Protein AF-A0A2W4KIS3-F1 (afdb_monomer_lite)

Secondary structure (DSSP, 8-state):
-PPPPHHHHHHHHHHHHHHHHHHHHHHHHHHHH-TTS-HHHHHHHHHHHHHHHIIIIIHHHHHHHHHHHHHHHHHT--

Radius of gyration: 17.49 Å; chains: 1; bounding box: 41×23×46 Å

Foldseek 3Di:
DDDFDPVLVVVLVVLVVVLVVVLVVVLVVCCVVCVVDDPVNSVVVSVVSVVVCCVPPVVVSVVVSVVVVVVCVVVVPD

Structure (mmCIF, N/CA/C/O backbone):
data_AF-A0A2W4KIS3-F1
#
_entry.id   AF-A0A2W4KIS3-F1
#
loop_
_atom_site.group_PDB
_atom_site.id
_atom_site.type_symbol
_atom_site.label_atom_id
_atom_site.label_alt_id
_atom_site.label_comp_id
_atom_site.label_asym_id
_atom_site.label_entity_id
_atom_site.label_seq_id
_atom_site.pdbx_PDB_ins_code
_atom_site.Cartn_x
_atom_site.Cartn_y
_atom_site.Cartn_z
_atom_site.occupancy
_atom_site.B_iso_or_equiv
_atom_site.auth_seq_id
_atom_site.auth_comp_id
_atom_site.auth_asym_id
_atom_site.auth_atom_id
_atom_site.pdbx_PDB_model_num
ATOM 1 N N . MET A 1 1 ? 21.414 -13.892 -14.245 1.00 54.34 1 MET A N 1
ATOM 2 C CA . MET A 1 1 ? 20.576 -12.697 -13.999 1.00 54.34 1 MET A CA 1
ATOM 3 C C . MET A 1 1 ? 21.464 -11.482 -14.179 1.00 54.34 1 MET A C 1
ATOM 5 O O . MET A 1 1 ? 22.495 -11.439 -13.522 1.00 54.34 1 MET A O 1
ATOM 9 N N . ALA A 1 2 ? 21.133 -10.566 -15.092 1.00 53.41 2 ALA A N 1
ATOM 10 C CA . ALA A 1 2 ? 21.832 -9.282 -15.158 1.00 53.41 2 ALA A CA 1
ATOM 11 C C . ALA A 1 2 ? 21.496 -8.465 -13.892 1.00 53.41 2 ALA A C 1
ATOM 13 O O . ALA A 1 2 ? 20.374 -8.595 -13.393 1.00 53.41 2 ALA A O 1
ATOM 14 N N . PRO A 1 3 ? 22.444 -7.700 -13.328 1.00 56.06 3 PRO A N 1
ATOM 15 C CA . PRO A 1 3 ? 22.165 -6.832 -12.191 1.00 56.06 3 PRO A CA 1
ATOM 16 C C . PRO A 1 3 ? 21.211 -5.710 -12.614 1.00 56.06 3 PRO A C 1
ATOM 18 O O . PRO A 1 3 ? 21.382 -5.136 -13.689 1.00 56.06 3 PRO A O 1
ATOM 21 N N . ALA A 1 4 ? 20.226 -5.410 -11.763 1.00 64.81 4 ALA A N 1
ATOM 22 C CA . ALA A 1 4 ? 19.327 -4.277 -11.956 1.00 64.81 4 ALA A CA 1
ATOM 23 C C . ALA A 1 4 ? 20.136 -2.972 -12.025 1.00 64.81 4 ALA A C 1
ATOM 25 O O . ALA A 1 4 ? 21.104 -2.794 -11.279 1.00 64.81 4 ALA A O 1
ATOM 26 N N . HIS A 1 5 ? 19.743 -2.063 -12.917 1.00 66.56 5 HIS A N 1
ATOM 27 C CA . HIS A 1 5 ? 20.403 -0.770 -13.080 1.00 66.56 5 HIS A CA 1
ATOM 28 C C . HIS A 1 5 ? 20.403 0.019 -11.750 1.00 66.56 5 HIS A C 1
ATOM 30 O O . HIS A 1 5 ? 19.344 0.152 -11.130 1.00 66.56 5 HIS A O 1
ATOM 36 N N . PRO A 1 6 ? 21.540 0.587 -11.302 1.00 73.69 6 PRO A N 1
ATOM 37 C CA . PRO A 1 6 ? 21.661 1.203 -9.975 1.00 73.69 6 PRO A CA 1
ATOM 38 C C . PRO A 1 6 ? 20.643 2.326 -9.729 1.00 73.69 6 PRO A C 1
ATOM 40 O O . PRO A 1 6 ? 20.033 2.363 -8.666 1.00 73.69 6 PRO A O 1
ATOM 43 N N . ALA A 1 7 ? 20.374 3.169 -10.732 1.00 74.75 7 ALA A N 1
ATOM 44 C CA . ALA A 1 7 ? 19.368 4.232 -10.616 1.00 74.75 7 ALA A CA 1
ATOM 45 C C . ALA A 1 7 ? 17.924 3.702 -10.487 1.00 74.75 7 ALA A C 1
ATOM 47 O O . ALA A 1 7 ? 17.076 4.348 -9.880 1.00 74.75 7 ALA A O 1
ATOM 48 N N . ALA A 1 8 ? 17.629 2.523 -11.045 1.00 73.94 8 ALA A N 1
ATOM 49 C CA . ALA A 1 8 ? 16.307 1.909 -10.929 1.00 73.94 8 ALA A CA 1
ATOM 50 C C . ALA A 1 8 ? 16.106 1.296 -9.534 1.00 73.94 8 ALA A C 1
ATOM 52 O O . ALA A 1 8 ? 15.041 1.425 -8.933 1.00 73.94 8 ALA A O 1
ATOM 53 N N . GLU A 1 9 ? 17.162 0.698 -8.979 1.00 79.06 9 GLU A N 1
ATOM 54 C CA . GLU A 1 9 ? 17.183 0.191 -7.607 1.00 79.06 9 GLU A CA 1
ATOM 55 C C . GLU A 1 9 ? 17.081 1.323 -6.568 1.00 79.06 9 GLU A C 1
ATOM 57 O O . GLU A 1 9 ? 16.384 1.168 -5.564 1.00 79.06 9 GLU A O 1
ATOM 62 N N . GLU A 1 10 ? 17.724 2.466 -6.818 1.00 84.38 10 GLU A N 1
ATOM 63 C CA . GLU A 1 10 ? 17.594 3.684 -6.007 1.00 84.38 10 GLU A CA 1
ATOM 64 C C . GLU A 1 10 ? 16.162 4.230 -6.047 1.00 84.38 10 GLU A C 1
ATOM 66 O O . GLU A 1 10 ? 15.513 4.317 -5.005 1.00 84.38 10 GLU A O 1
ATOM 71 N N . LEU A 1 11 ? 15.603 4.440 -7.246 1.00 81.94 11 LEU A N 1
ATOM 72 C CA . LEU A 1 11 ? 14.210 4.863 -7.415 1.00 81.94 11 LEU A CA 1
ATOM 73 C C . LEU A 1 11 ? 13.227 3.907 -6.723 1.00 81.94 11 LEU A C 1
ATOM 75 O O . LEU A 1 11 ? 12.261 4.341 -6.095 1.00 81.94 11 LEU A O 1
ATOM 79 N N . ARG A 1 12 ? 13.464 2.593 -6.807 1.00 82.31 12 ARG A N 1
ATOM 80 C CA . ARG A 1 12 ? 12.643 1.578 -6.139 1.00 82.31 12 ARG A CA 1
ATOM 81 C C . ARG A 1 12 ? 12.692 1.722 -4.621 1.00 82.31 12 ARG A C 1
ATOM 83 O O . ARG A 1 12 ? 11.650 1.592 -3.978 1.00 82.31 12 ARG A O 1
ATOM 90 N N . ARG A 1 13 ? 13.872 1.962 -4.042 1.00 86.25 13 ARG A N 1
ATOM 91 C CA . ARG A 1 13 ? 14.032 2.162 -2.593 1.00 86.25 13 ARG A CA 1
ATOM 92 C C . ARG A 1 13 ? 13.354 3.438 -2.130 1.00 86.25 13 ARG A C 1
ATOM 94 O O . ARG A 1 13 ? 12.581 3.364 -1.178 1.00 86.25 13 ARG A O 1
ATOM 101 N N . ASP A 1 14 ? 13.577 4.544 -2.825 1.00 89.31 14 ASP A N 1
ATOM 102 C CA . ASP A 1 14 ? 12.978 5.836 -2.486 1.00 89.31 14 ASP A CA 1
ATOM 103 C C . ASP A 1 14 ? 11.454 5.764 -2.543 1.00 89.31 14 ASP A C 1
ATOM 105 O O . ASP A 1 14 ? 10.760 6.198 -1.624 1.00 89.31 14 ASP A O 1
ATOM 109 N N . MET A 1 15 ? 10.923 5.115 -3.579 1.00 87.00 15 MET A N 1
ATOM 110 C CA . MET A 1 15 ? 9.490 4.908 -3.738 1.00 87.00 15 MET A CA 1
ATOM 111 C C . MET A 1 15 ? 8.912 4.006 -2.637 1.00 87.00 15 MET A C 1
ATOM 113 O O . MET A 1 15 ? 7.869 4.326 -2.068 1.00 87.00 15 MET A O 1
ATOM 117 N N . CYS A 1 16 ? 9.592 2.909 -2.278 1.00 88.38 16 CYS A N 1
ATOM 118 C CA . CYS A 1 16 ? 9.186 2.064 -1.151 1.00 88.38 16 CYS A CA 1
ATOM 119 C C . CYS A 1 16 ? 9.199 2.829 0.182 1.00 88.38 16 CYS A C 1
ATOM 121 O O . CYS A 1 16 ? 8.263 2.691 0.972 1.00 88.38 16 CYS A O 1
ATOM 123 N N . ALA A 1 17 ? 10.239 3.627 0.434 1.00 90.62 17 ALA A N 1
ATOM 124 C CA . ALA A 1 17 ? 10.365 4.417 1.653 1.00 90.62 17 ALA A CA 1
ATOM 125 C C . ALA A 1 17 ? 9.239 5.453 1.742 1.00 90.62 17 ALA A C 1
ATOM 127 O O . ALA A 1 17 ? 8.519 5.499 2.738 1.00 90.62 17 ALA A O 1
ATOM 128 N N . HIS A 1 18 ? 9.015 6.205 0.662 1.00 91.69 18 HIS A N 1
ATOM 129 C CA . HIS A 1 18 ? 7.961 7.210 0.598 1.00 91.69 18 HIS A CA 1
ATOM 130 C C . HIS A 1 18 ? 6.570 6.610 0.834 1.00 91.69 18 HIS A C 1
ATOM 132 O O . HIS A 1 18 ? 5.794 7.128 1.634 1.00 91.69 18 HIS A O 1
ATOM 138 N N . VAL A 1 19 ? 6.256 5.484 0.187 1.00 91.44 19 VAL A N 1
ATOM 139 C CA . VAL A 1 19 ? 4.946 4.844 0.352 1.00 91.44 19 VAL A CA 1
ATOM 140 C C . VAL A 1 19 ? 4.754 4.281 1.753 1.00 91.44 19 VAL A C 1
ATOM 142 O O . VAL A 1 19 ? 3.657 4.400 2.293 1.00 91.44 19 VAL A O 1
ATOM 145 N N . THR A 1 20 ? 5.804 3.725 2.361 1.00 92.00 20 THR A N 1
ATOM 146 C CA . THR A 1 20 ? 5.756 3.291 3.765 1.00 92.00 20 THR A CA 1
ATOM 147 C C . THR A 1 20 ? 5.342 4.450 4.665 1.00 92.00 20 THR A C 1
ATOM 149 O O . THR A 1 20 ? 4.369 4.327 5.406 1.00 92.00 20 THR A O 1
ATOM 152 N N . THR A 1 21 ? 6.003 5.604 4.528 1.00 94.81 21 THR A N 1
ATOM 153 C CA . THR A 1 21 ? 5.670 6.804 5.304 1.00 94.81 21 THR A CA 1
ATOM 154 C C . THR A 1 21 ? 4.223 7.243 5.084 1.00 94.81 21 THR A C 1
ATOM 156 O O . THR A 1 21 ? 3.505 7.491 6.049 1.00 94.81 21 THR A O 1
ATOM 159 N N . VAL A 1 22 ? 3.752 7.285 3.834 1.00 92.94 22 VAL A N 1
ATOM 160 C CA . VAL A 1 22 ? 2.364 7.673 3.529 1.00 92.94 22 VAL A CA 1
ATOM 161 C C . VAL A 1 22 ? 1.358 6.709 4.165 1.00 92.94 22 VAL A C 1
ATOM 163 O O . VAL A 1 22 ? 0.387 7.156 4.774 1.00 92.94 22 VAL A O 1
ATOM 166 N N . VAL A 1 23 ? 1.579 5.395 4.063 1.00 91.56 23 VAL A N 1
ATOM 167 C CA . VAL A 1 23 ? 0.685 4.386 4.657 1.00 91.56 23 VAL A CA 1
ATOM 168 C C . VAL A 1 23 ? 0.638 4.528 6.179 1.00 91.56 23 VAL A C 1
ATOM 170 O O . VAL A 1 23 ? -0.449 4.521 6.760 1.00 91.56 23 VAL A O 1
ATOM 173 N N . GLU A 1 24 ? 1.785 4.712 6.833 1.00 92.69 24 GLU A N 1
ATOM 174 C CA . GLU A 1 24 ? 1.861 4.917 8.282 1.00 92.69 24 GLU A CA 1
ATOM 175 C C . GLU A 1 24 ? 1.132 6.189 8.729 1.00 92.69 24 GLU A C 1
ATOM 177 O O . GLU A 1 24 ? 0.360 6.158 9.696 1.00 92.69 24 GLU A O 1
ATOM 182 N N . GLU A 1 25 ? 1.325 7.300 8.014 1.00 94.94 25 GLU A N 1
ATOM 183 C CA . GLU A 1 25 ? 0.634 8.554 8.299 1.00 94.94 25 GLU A CA 1
ATOM 184 C C . GLU A 1 25 ? -0.881 8.426 8.134 1.00 94.94 25 GLU A C 1
ATOM 186 O O . GLU A 1 25 ? -1.631 8.892 8.995 1.00 94.94 25 GLU A O 1
ATOM 191 N N . GLU A 1 26 ? -1.350 7.782 7.063 1.00 92.44 26 GLU A N 1
ATOM 192 C CA . GLU A 1 26 ? -2.780 7.576 6.826 1.00 92.44 26 GLU A CA 1
ATOM 193 C C . GLU A 1 26 ? -3.405 6.655 7.875 1.00 92.44 26 GLU A C 1
ATOM 195 O O . GLU A 1 26 ? -4.478 6.958 8.403 1.00 92.44 26 GLU A O 1
ATOM 200 N N . LEU A 1 27 ? -2.722 5.577 8.269 1.00 92.94 27 LEU A N 1
ATOM 201 C CA . LEU A 1 27 ? -3.185 4.708 9.353 1.00 92.94 27 LEU A CA 1
ATOM 202 C C . LEU A 1 27 ? -3.216 5.448 10.694 1.00 92.94 27 LEU A C 1
ATOM 204 O O . LEU A 1 27 ? -4.161 5.284 11.471 1.00 92.94 27 LEU A O 1
ATOM 208 N N . ALA A 1 28 ? -2.230 6.302 10.976 1.00 94.06 28 ALA A N 1
ATOM 209 C CA . ALA A 1 28 ? -2.231 7.148 12.166 1.00 94.06 28 ALA A CA 1
ATOM 210 C C . ALA A 1 28 ? -3.373 8.178 12.138 1.00 94.06 28 ALA A C 1
ATOM 212 O O . ALA A 1 28 ? -4.068 8.355 13.144 1.00 94.06 28 ALA A O 1
ATOM 213 N N . ARG A 1 29 ? -3.611 8.831 10.992 1.00 95.06 29 ARG A N 1
ATOM 214 C CA . A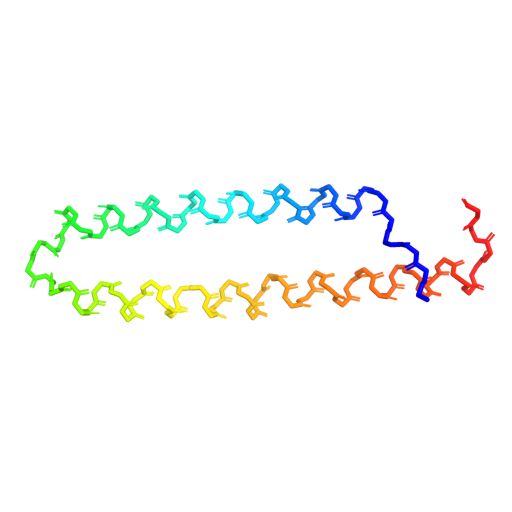RG A 1 29 ? -4.746 9.745 10.783 1.00 95.06 29 ARG A CA 1
ATOM 215 C C . ARG A 1 29 ? -6.076 9.015 10.986 1.00 95.06 29 ARG A C 1
ATOM 217 O O . ARG A 1 29 ? -6.952 9.534 11.681 1.00 95.06 29 ARG A O 1
ATOM 224 N N . LEU A 1 30 ? -6.211 7.802 10.454 1.00 94.12 30 LEU A N 1
ATOM 225 C CA . LEU A 1 30 ? -7.405 6.975 10.597 1.00 94.12 30 LEU A CA 1
ATOM 226 C C . LEU A 1 30 ? -7.660 6.591 12.058 1.00 94.12 30 LEU A C 1
ATOM 228 O O . LEU A 1 30 ? -8.771 6.792 12.541 1.00 94.12 30 LEU A O 1
ATOM 232 N N . ARG A 1 31 ? -6.630 6.138 12.786 1.00 93.06 31 ARG A N 1
ATOM 233 C CA . ARG A 1 31 ? -6.717 5.814 14.224 1.00 93.06 31 ARG A CA 1
ATOM 234 C C . ARG A 1 31 ? -7.213 6.993 15.062 1.00 93.06 31 ARG A C 1
ATOM 236 O O . ARG A 1 31 ? -8.013 6.801 15.969 1.00 93.06 31 ARG A O 1
ATOM 243 N N . ARG A 1 32 ? -6.772 8.218 14.749 1.00 94.81 32 ARG A N 1
ATOM 244 C CA . ARG A 1 32 ? -7.221 9.434 15.454 1.00 94.81 32 ARG A CA 1
ATOM 245 C C . ARG A 1 32 ? -8.664 9.808 15.124 1.00 94.81 32 ARG A C 1
ATOM 247 O O . ARG A 1 32 ? -9.386 10.262 16.002 1.00 94.81 32 ARG A O 1
ATOM 254 N N . ARG A 1 33 ? -9.074 9.665 13.859 1.00 96.44 33 ARG A N 1
ATOM 255 C CA . ARG A 1 33 ? -10.412 10.069 13.390 1.00 96.44 33 ARG A CA 1
ATOM 256 C C . ARG A 1 33 ? -11.496 9.042 13.694 1.00 96.44 33 ARG A C 1
ATOM 258 O O . ARG A 1 33 ? -12.659 9.421 13.764 1.00 96.44 33 ARG A O 1
ATOM 265 N N . ARG A 1 34 ? -11.123 7.766 13.796 1.00 95.25 34 ARG A N 1
ATOM 266 C CA . ARG A 1 34 ? -12.030 6.627 13.962 1.00 95.25 34 ARG A CA 1
ATOM 267 C C . ARG A 1 34 ? -11.558 5.729 15.121 1.00 95.25 34 ARG A C 1
ATOM 269 O O . ARG A 1 34 ? -11.174 4.581 14.881 1.00 95.25 34 ARG A O 1
ATOM 276 N N . PRO A 1 35 ? -11.515 6.243 16.367 1.00 92.50 35 PRO A N 1
ATOM 277 C CA . PRO A 1 35 ? -11.026 5.492 17.527 1.00 92.50 35 PRO A CA 1
ATOM 278 C C . PRO A 1 35 ? -11.894 4.272 17.874 1.00 92.50 35 PRO A C 1
ATOM 280 O O . PRO A 1 35 ? -11.455 3.398 18.614 1.00 92.50 35 PRO A O 1
ATOM 283 N N . GLU A 1 36 ? -13.114 4.196 17.343 1.00 95.62 36 GLU A N 1
ATOM 284 C CA . GLU A 1 36 ? -14.014 3.056 17.496 1.00 95.62 36 GLU A CA 1
ATOM 285 C C . GLU A 1 36 ? -13.626 1.843 16.637 1.00 95.62 36 GLU A C 1
ATOM 287 O O . GLU A 1 36 ? -14.169 0.754 16.832 1.00 95.62 36 GLU A O 1
ATOM 292 N N . LEU A 1 37 ? -12.706 2.005 15.675 1.00 93.56 37 LEU A N 1
ATOM 293 C CA . LEU A 1 37 ? -12.222 0.882 14.880 1.00 93.56 37 LEU A CA 1
ATOM 294 C C . LEU A 1 37 ? -11.430 -0.086 15.753 1.00 93.56 37 LEU A C 1
ATOM 296 O O . LEU A 1 37 ? -10.485 0.284 16.450 1.00 93.56 37 LEU A O 1
ATOM 300 N N . SER A 1 38 ? -11.781 -1.366 15.653 1.00 94.75 38 SER A N 1
ATOM 301 C CA . SER A 1 38 ? -11.024 -2.416 16.318 1.00 94.75 38 SER A CA 1
ATOM 302 C C . SER A 1 38 ? -9.617 -2.538 15.722 1.00 94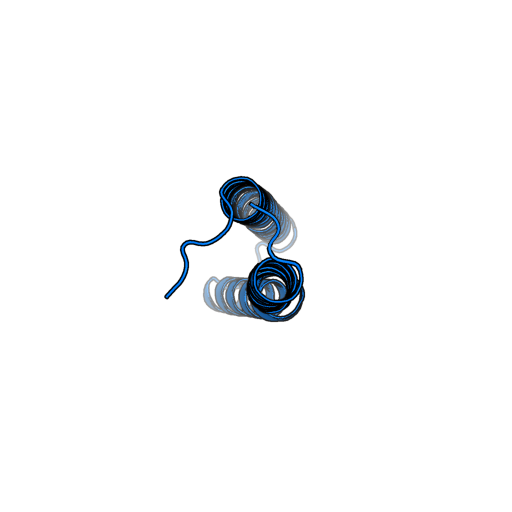.75 38 SER A C 1
ATOM 304 O O . SER A 1 38 ? -9.373 -2.253 14.546 1.00 94.75 38 SER A O 1
ATOM 306 N N . ALA A 1 39 ? -8.682 -3.056 16.519 1.00 90.94 39 ALA A N 1
ATOM 307 C CA . ALA A 1 39 ? -7.340 -3.386 16.039 1.00 90.94 39 ALA A CA 1
ATOM 308 C C . ALA A 1 39 ? -7.342 -4.442 14.913 1.00 90.94 39 ALA A C 1
ATOM 310 O O . ALA A 1 39 ? -6.357 -4.564 14.190 1.00 90.94 39 ALA A O 1
ATOM 311 N N . ALA A 1 40 ? -8.416 -5.230 14.776 1.00 95.06 40 ALA A N 1
ATOM 312 C CA . ALA A 1 40 ? -8.595 -6.143 13.648 1.00 95.06 40 ALA A CA 1
ATOM 313 C C . ALA A 1 40 ? -8.957 -5.365 12.374 1.00 95.06 40 ALA A C 1
ATOM 315 O O . ALA A 1 40 ? -8.246 -5.472 11.383 1.00 95.06 40 ALA A O 1
ATOM 316 N N . ALA A 1 41 ? -9.954 -4.477 12.442 1.00 94.19 41 ALA A N 1
ATOM 317 C CA . ALA A 1 41 ? -10.362 -3.658 11.301 1.00 94.19 41 ALA A CA 1
ATOM 318 C C . ALA A 1 41 ? -9.223 -2.764 10.780 1.00 94.19 41 ALA A C 1
ATOM 320 O O . ALA A 1 41 ? -9.043 -2.619 9.575 1.00 94.19 41 ALA A O 1
ATOM 321 N N . LEU A 1 42 ? -8.414 -2.190 11.678 1.00 92.31 42 LEU A N 1
ATOM 322 C CA . LEU A 1 42 ? -7.240 -1.402 11.286 1.00 92.31 42 LEU A CA 1
ATOM 323 C C . LEU A 1 42 ? -6.184 -2.242 10.553 1.00 92.31 42 LEU A C 1
ATOM 325 O O . LEU A 1 42 ? -5.567 -1.737 9.618 1.00 92.31 42 LEU A O 1
ATOM 329 N N . ARG A 1 43 ? -5.996 -3.506 10.952 1.00 93.06 43 ARG A N 1
ATOM 330 C CA . ARG A 1 43 ? -5.076 -4.433 10.279 1.00 93.06 43 ARG A CA 1
ATOM 331 C C . ARG A 1 43 ? -5.587 -4.849 8.903 1.00 93.06 43 ARG A C 1
ATOM 333 O O . ARG A 1 43 ? -4.805 -4.854 7.962 1.00 93.06 43 ARG A O 1
ATOM 340 N N . ASP A 1 44 ? -6.884 -5.106 8.762 1.00 96.19 44 ASP A N 1
ATOM 341 C CA . ASP A 1 44 ? -7.483 -5.440 7.461 1.00 96.19 44 ASP A CA 1
ATOM 342 C C . ASP A 1 44 ? -7.346 -4.277 6.461 1.00 96.19 44 ASP A C 1
ATOM 344 O O . ASP A 1 44 ? -7.073 -4.476 5.272 1.00 96.19 44 ASP A O 1
ATOM 348 N N . ILE A 1 45 ? -7.497 -3.039 6.946 1.00 94.12 45 ILE A N 1
ATOM 349 C C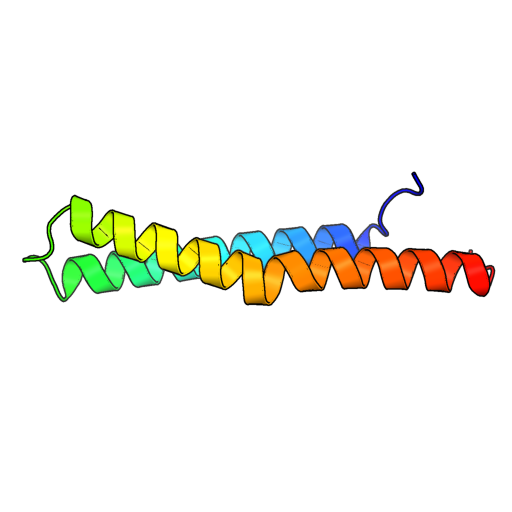A . ILE A 1 45 ? -7.292 -1.822 6.150 1.00 94.12 45 ILE A CA 1
ATOM 350 C C . ILE A 1 45 ? -5.821 -1.675 5.751 1.00 94.12 45 ILE A C 1
ATOM 352 O O . ILE A 1 45 ? -5.535 -1.433 4.579 1.00 94.12 45 ILE A O 1
ATOM 356 N N . GLU A 1 46 ? -4.894 -1.844 6.696 1.00 94.31 46 GLU A N 1
ATOM 357 C CA . GLU A 1 46 ? -3.451 -1.820 6.436 1.00 94.31 46 GLU A CA 1
ATOM 358 C C . GLU A 1 46 ? -3.042 -2.868 5.391 1.00 94.31 46 GLU A C 1
ATOM 360 O O . GLU A 1 46 ? -2.357 -2.543 4.421 1.00 94.31 46 GLU A O 1
ATOM 365 N N . GLU A 1 47 ? -3.523 -4.106 5.519 1.00 95.69 47 GLU A N 1
ATOM 366 C CA . GLU A 1 47 ? -3.246 -5.168 4.551 1.00 95.69 47 GLU A CA 1
ATOM 367 C C . GLU A 1 47 ? -3.810 -4.830 3.162 1.00 95.69 47 GLU A C 1
ATOM 369 O O . GLU A 1 47 ? -3.143 -5.019 2.140 1.00 95.69 47 GLU A O 1
ATOM 374 N N . THR A 1 48 ? -5.024 -4.280 3.105 1.00 95.31 48 THR A N 1
ATOM 375 C CA . THR A 1 48 ? -5.656 -3.866 1.844 1.00 95.31 48 THR A CA 1
ATOM 376 C C . THR A 1 48 ? -4.887 -2.729 1.168 1.00 95.31 48 THR A C 1
ATOM 378 O O . THR A 1 48 ? -4.703 -2.747 -0.056 1.00 95.31 48 THR A O 1
ATOM 381 N N . LEU A 1 49 ? -4.398 -1.759 1.945 1.00 92.25 49 LEU A N 1
ATOM 382 C CA . LEU A 1 49 ? -3.543 -0.677 1.456 1.00 92.25 49 LEU A CA 1
ATOM 383 C C . LEU A 1 49 ? -2.246 -1.236 0.873 1.00 92.25 49 LEU A C 1
ATOM 385 O O . LEU A 1 49 ? -1.917 -0.932 -0.274 1.00 92.25 49 LEU A O 1
ATOM 389 N N . TRP A 1 50 ? -1.564 -2.125 1.595 1.00 93.38 50 TRP A N 1
ATOM 390 C CA . TRP A 1 50 ? -0.322 -2.736 1.122 1.00 93.38 50 TRP A CA 1
ATOM 391 C C . TRP A 1 50 ? -0.507 -3.593 -0.130 1.00 93.38 50 TRP A C 1
ATOM 393 O O . TRP A 1 50 ? 0.287 -3.487 -1.065 1.00 93.38 50 TRP A O 1
ATOM 403 N N . ARG A 1 51 ? -1.588 -4.378 -0.221 1.00 95.19 51 ARG A N 1
ATOM 404 C CA . ARG A 1 51 ? -1.932 -5.113 -1.454 1.00 95.19 51 ARG A CA 1
ATOM 405 C C . ARG A 1 51 ? -2.173 -4.166 -2.630 1.00 95.19 51 ARG A C 1
ATOM 407 O O . ARG A 1 51 ? -1.792 -4.466 -3.762 1.00 95.19 51 ARG A O 1
ATOM 414 N N . THR A 1 52 ? -2.797 -3.018 -2.376 1.00 93.00 52 THR A N 1
ATOM 415 C CA . THR A 1 52 ? -3.053 -2.001 -3.403 1.00 93.00 52 THR A CA 1
ATOM 416 C C . THR A 1 52 ? -1.754 -1.350 -3.870 1.00 93.00 52 THR A C 1
ATOM 418 O O . THR A 1 52 ? -1.532 -1.250 -5.077 1.00 93.00 52 THR A O 1
ATOM 421 N N . VAL A 1 53 ? -0.873 -0.981 -2.938 1.00 91.19 53 VAL A N 1
ATOM 422 C CA . VAL A 1 53 ? 0.473 -0.462 -3.216 1.00 91.19 53 VAL A CA 1
ATOM 423 C C . VAL A 1 53 ? 1.283 -1.453 -4.047 1.00 91.19 53 VAL A C 1
ATOM 425 O O . VAL A 1 53 ? 1.845 -1.082 -5.078 1.00 91.19 53 VAL A O 1
ATOM 428 N N . ASP A 1 54 ? 1.317 -2.725 -3.648 1.00 89.94 54 ASP A N 1
ATOM 429 C CA . ASP A 1 54 ? 2.083 -3.732 -4.379 1.00 89.94 54 ASP A CA 1
ATOM 430 C C . ASP A 1 54 ? 1.548 -3.915 -5.806 1.00 89.94 54 ASP A C 1
ATOM 432 O O . ASP A 1 54 ? 2.324 -3.936 -6.766 1.00 89.94 54 ASP A O 1
ATOM 436 N N . ARG A 1 55 ? 0.220 -3.952 -5.974 1.00 93.25 55 ARG A N 1
ATOM 437 C CA . ARG A 1 55 ? -0.413 -4.112 -7.289 1.00 93.25 55 ARG A CA 1
ATOM 438 C C . ARG A 1 55 ? -0.209 -2.904 -8.202 1.00 93.25 55 ARG A C 1
ATOM 440 O O . ARG A 1 55 ? 0.033 -3.091 -9.393 1.00 93.25 55 ARG A O 1
ATOM 447 N N . LEU A 1 56 ? -0.374 -1.690 -7.680 1.00 89.12 56 LEU A N 1
ATOM 448 C CA . LEU A 1 56 ? -0.398 -0.466 -8.488 1.00 89.12 56 LEU A CA 1
ATOM 449 C C . LEU A 1 56 ? 0.981 0.153 -8.701 1.00 89.12 56 LEU A C 1
ATOM 451 O O . LEU A 1 56 ? 1.155 0.891 -9.666 1.00 89.12 56 LEU A O 1
ATOM 455 N N . LEU A 1 57 ? 1.948 -0.143 -7.834 1.00 86.25 57 LEU A N 1
ATOM 456 C CA . LEU A 1 57 ? 3.244 0.526 -7.844 1.00 86.25 57 LEU A CA 1
ATOM 457 C C . LEU A 1 57 ? 4.399 -0.470 -7.955 1.00 86.25 57 LEU A C 1
ATOM 459 O O . LEU A 1 57 ? 5.111 -0.490 -8.960 1.00 86.25 57 LEU A O 1
ATOM 463 N N . LEU A 1 58 ? 4.545 -1.360 -6.970 1.00 84.38 58 LEU A N 1
ATOM 464 C CA . LEU A 1 58 ? 5.735 -2.211 -6.867 1.00 84.38 58 LEU A CA 1
ATOM 465 C C . LEU A 1 58 ? 5.803 -3.263 -7.980 1.00 84.38 58 LEU A C 1
ATOM 467 O O . LEU A 1 58 ? 6.867 -3.505 -8.549 1.00 84.38 58 LEU A O 1
ATOM 471 N N . THR A 1 59 ? 4.673 -3.882 -8.325 1.00 87.69 59 THR A N 1
ATOM 472 C CA . THR A 1 59 ? 4.597 -4.870 -9.408 1.00 87.69 59 THR A CA 1
ATOM 473 C C . THR A 1 59 ? 4.916 -4.247 -10.776 1.00 87.69 59 THR A C 1
ATOM 475 O O . THR A 1 59 ? 5.746 -4.815 -11.496 1.00 87.69 59 THR A O 1
ATOM 478 N N . PRO A 1 60 ? 4.321 -3.101 -11.167 1.00 84.25 60 PRO A N 1
ATOM 479 C CA . PRO A 1 60 ? 4.717 -2.374 -12.372 1.00 84.25 60 PRO A CA 1
ATOM 480 C C . PRO A 1 60 ? 6.195 -1.979 -12.399 1.00 84.25 60 PRO A C 1
ATOM 482 O O . PRO A 1 60 ? 6.846 -2.200 -13.417 1.00 84.25 60 PRO A O 1
ATOM 485 N N . MET A 1 61 ? 6.757 -1.492 -11.290 1.00 81.50 61 MET A N 1
ATOM 486 C CA . MET A 1 61 ? 8.184 -1.150 -11.200 1.00 81.50 61 MET A CA 1
ATOM 487 C C . MET A 1 61 ? 9.088 -2.348 -11.513 1.00 81.50 61 MET A C 1
ATOM 489 O O . MET A 1 61 ? 9.937 -2.263 -12.392 1.00 81.50 61 MET A O 1
ATOM 493 N N . ARG A 1 62 ? 8.818 -3.522 -10.923 1.00 79.00 62 ARG A N 1
ATOM 494 C CA . ARG A 1 62 ? 9.568 -4.759 -11.237 1.00 79.00 62 ARG A CA 1
ATOM 495 C C . ARG A 1 62 ? 9.430 -5.200 -12.701 1.00 79.00 62 ARG A C 1
ATOM 497 O O . ARG A 1 62 ? 10.209 -6.022 -13.189 1.00 79.00 62 ARG A O 1
ATOM 504 N N . ARG A 1 63 ? 8.377 -4.770 -13.404 1.00 82.19 63 ARG A N 1
ATOM 505 C CA . ARG A 1 63 ? 8.232 -5.007 -14.851 1.00 82.19 63 ARG A CA 1
ATOM 506 C C . ARG A 1 63 ? 9.043 -3.992 -15.646 1.00 82.19 63 ARG A C 1
ATOM 508 O O . ARG A 1 63 ? 9.707 -4.406 -16.589 1.00 82.19 63 ARG A O 1
ATOM 515 N N . LEU A 1 64 ? 9.018 -2.718 -15.256 1.00 75.44 64 LEU A N 1
ATOM 516 C CA . LEU A 1 64 ? 9.828 -1.667 -15.872 1.00 75.44 64 LEU A CA 1
ATOM 517 C C . LEU A 1 64 ? 11.322 -1.994 -15.797 1.00 75.44 64 LEU A C 1
ATOM 519 O O . LEU A 1 64 ? 11.974 -1.924 -16.832 1.00 75.44 64 LEU A O 1
ATOM 523 N N . ASP A 1 65 ? 11.822 -2.477 -14.657 1.00 73.69 65 ASP A N 1
ATOM 524 C CA . ASP A 1 65 ? 13.219 -2.922 -14.517 1.00 73.69 65 ASP A CA 1
ATOM 525 C C . ASP A 1 65 ? 13.576 -3.993 -15.555 1.00 73.69 65 ASP A C 1
ATOM 527 O O . ASP A 1 65 ? 14.552 -3.876 -16.291 1.00 73.69 65 ASP A O 1
ATOM 531 N N . ARG A 1 66 ? 12.713 -5.007 -15.706 1.00 74.44 66 ARG A N 1
ATOM 532 C CA . ARG A 1 66 ?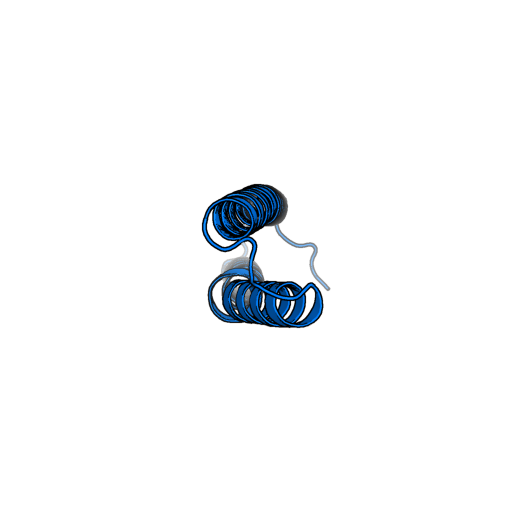 12.910 -6.076 -16.697 1.00 74.44 66 ARG A CA 1
ATOM 533 C C . ARG A 1 66 ? 12.835 -5.577 -18.137 1.00 74.44 66 ARG A C 1
ATOM 535 O O . ARG A 1 66 ? 13.527 -6.116 -18.999 1.00 74.44 66 ARG A O 1
ATOM 542 N N . HIS A 1 67 ? 11.981 -4.596 -18.422 1.00 76.38 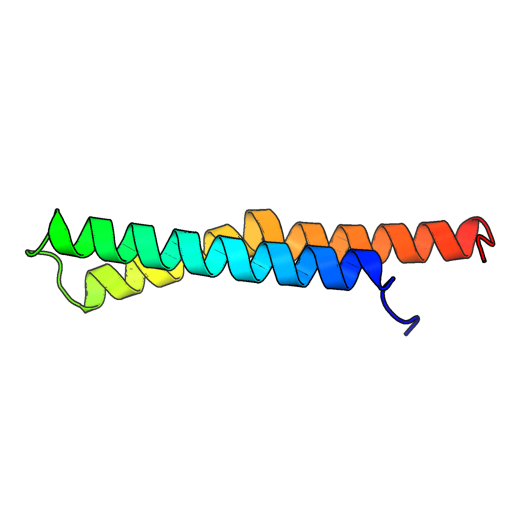67 HIS A N 1
ATOM 543 C CA . HIS A 1 67 ? 11.900 -3.986 -19.748 1.00 76.38 67 HIS A CA 1
ATOM 544 C C . HIS A 1 67 ? 13.128 -3.127 -20.047 1.00 76.38 67 HIS A C 1
ATOM 546 O O . HIS A 1 67 ? 13.628 -3.191 -21.167 1.00 76.38 67 HIS A O 1
ATOM 552 N N . TYR A 1 68 ? 13.640 -2.392 -19.059 1.00 70.69 68 TYR A N 1
ATOM 553 C CA . TYR A 1 68 ? 14.864 -1.609 -19.179 1.00 70.69 68 TYR A CA 1
ATOM 554 C C . TYR A 1 68 ? 16.080 -2.513 -19.406 1.00 70.69 68 TYR A C 1
ATOM 556 O O . TYR A 1 68 ? 16.811 -2.317 -20.373 1.00 70.69 68 TYR A O 1
ATOM 564 N N . ASP A 1 69 ? 16.234 -3.574 -18.609 1.00 70.69 69 ASP A N 1
ATOM 565 C CA . ASP A 1 69 ? 17.301 -4.564 -18.788 1.00 70.69 69 ASP A CA 1
ATOM 566 C C . ASP A 1 69 ? 17.244 -5.216 -20.174 1.00 70.69 69 ASP A C 1
ATOM 568 O O . ASP A 1 69 ? 18.269 -5.401 -20.832 1.00 70.69 69 ASP A O 1
ATOM 572 N N . ARG A 1 70 ? 16.034 -5.540 -20.648 1.00 73.31 70 ARG A N 1
ATOM 573 C CA . ARG A 1 70 ? 15.828 -6.125 -21.976 1.00 73.31 70 ARG A CA 1
ATOM 574 C C . ARG A 1 70 ? 16.125 -5.132 -23.098 1.00 73.31 70 ARG A C 1
ATOM 576 O O . ARG A 1 70 ? 16.713 -5.529 -24.096 1.00 73.31 70 ARG A O 1
ATOM 583 N N . ALA A 1 71 ? 15.741 -3.866 -22.951 1.00 72.00 71 ALA A N 1
ATOM 584 C CA . ALA A 1 71 ? 16.092 -2.818 -23.905 1.00 72.00 71 ALA A CA 1
ATOM 585 C C . ALA A 1 71 ? 17.614 -2.616 -23.952 1.00 72.00 71 ALA A C 1
ATOM 587 O O . ALA A 1 71 ? 18.189 -2.601 -25.035 1.00 72.00 71 ALA A O 1
ATOM 588 N N . ARG A 1 72 ? 18.283 -2.575 -22.795 1.00 71.75 72 ARG A N 1
ATOM 589 C CA . ARG A 1 72 ? 19.745 -2.472 -22.703 1.00 71.75 72 ARG A CA 1
ATOM 590 C C . ARG A 1 72 ? 20.452 -3.614 -23.435 1.00 71.75 72 ARG A C 1
ATOM 592 O O . ARG A 1 72 ? 21.357 -3.357 -24.218 1.00 71.75 72 ARG A O 1
ATOM 599 N N . GLN A 1 73 ? 19.991 -4.852 -23.237 1.00 73.88 73 GLN A N 1
ATOM 600 C CA . GLN A 1 73 ? 20.512 -6.035 -23.939 1.00 73.88 73 GLN A CA 1
ATOM 601 C C . GLN A 1 73 ? 20.282 -5.992 -25.455 1.00 73.88 73 GLN A C 1
ATOM 603 O O . GLN A 1 73 ? 21.117 -6.478 -26.206 1.00 73.88 73 GLN A O 1
ATOM 608 N N . LEU A 1 74 ? 19.145 -5.456 -25.910 1.00 80.38 74 LEU A N 1
ATOM 609 C CA . LEU A 1 74 ? 18.813 -5.388 -27.337 1.00 80.38 74 LEU A CA 1
ATOM 610 C C . LEU A 1 74 ? 19.563 -4.275 -28.079 1.00 80.38 74 LEU A C 1
ATOM 612 O O . LEU A 1 74 ? 19.791 -4.410 -29.277 1.00 80.38 74 LEU A O 1
ATOM 616 N N . PHE A 1 75 ? 19.913 -3.188 -27.390 1.00 79.19 75 PHE A N 1
ATOM 617 C CA . PHE A 1 75 ? 20.551 -2.013 -27.991 1.00 79.19 75 PHE A CA 1
ATOM 618 C C . PHE A 1 75 ? 22.050 -1.885 -27.681 1.00 79.19 75 PHE A C 1
ATOM 620 O O . PHE A 1 75 ? 22.637 -0.871 -28.045 1.00 79.19 75 PHE A O 1
ATOM 627 N N . ASP A 1 76 ? 22.662 -2.880 -27.024 1.00 72.38 76 ASP A N 1
ATOM 628 C CA . ASP A 1 76 ? 24.087 -2.889 -26.637 1.00 72.38 76 ASP A CA 1
ATOM 629 C C . ASP A 1 76 ? 24.527 -1.596 -25.918 1.00 72.38 76 ASP A C 1
ATOM 631 O O . ASP A 1 76 ? 25.651 -1.108 -26.040 1.00 72.38 76 ASP A O 1
ATOM 635 N N . LEU A 1 77 ? 23.597 -1.007 -25.160 1.00 62.53 77 LEU A N 1
ATOM 636 C CA . LEU A 1 77 ? 23.852 0.199 -24.382 1.00 62.53 77 LEU A CA 1
ATOM 637 C C . LEU A 1 77 ? 24.713 -0.198 -23.173 1.00 62.53 77 LEU A C 1
ATOM 639 O O . LEU A 1 77 ? 24.225 -0.866 -22.255 1.00 62.53 77 LEU A O 1
ATOM 643 N N . ALA A 1 78 ? 26.000 0.162 -23.230 1.00 58.03 78 ALA A N 1
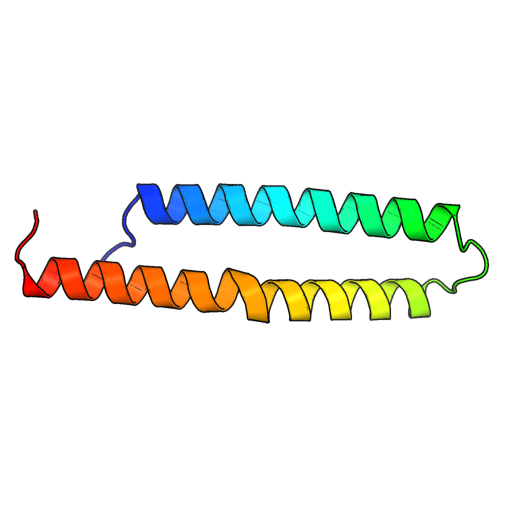ATOM 644 C CA . ALA A 1 78 ? 26.997 -0.102 -22.191 1.00 58.03 78 ALA A CA 1
ATOM 645 C C . ALA A 1 78 ? 26.602 0.528 -20.848 1.00 58.03 78 ALA A C 1
ATOM 647 O O . ALA A 1 78 ? 26.348 1.754 -20.826 1.00 58.03 78 ALA A O 1
#

pLDDT: mean 84.64, std 11.23, range [53.41, 96.44]

Sequence (78 aa):
MAPAHPAAEELRRDMCAHVTTVVEEELARLRRRRPELSAAALRDIEETLWRTVDRLLLTPMRRLDRHYDRARQLFDLA